Protein AF-A0A7D9DXP8-F1 (afdb_monomer)

Sequence (167 aa):
MARRDTTNIAEIVRRVVSSINSLDSSTTNAATLQNMETVSRNPSSRTPGQEVNDAFRLPRTSSTNESQETITPRSRNGRFTPYSGRKKEKKAKEKKVSSSQLDFTLKDVCLLPSPSWKDVPRRAKKQNLVRNNLFVDVWSLDKTWSEEQLRSEILMLFKDHIKTVNK

Structure (mmCIF, N/CA/C/O backbone):
data_AF-A0A7D9DXP8-F1
#
_entry.id   AF-A0A7D9DXP8-F1
#
loop_
_atom_site.group_PDB
_atom_site.id
_atom_site.type_symbol
_atom_site.label_atom_id
_atom_site.label_alt_id
_atom_site.label_comp_id
_atom_site.label_asym_id
_atom_site.label_entity_id
_atom_site.label_seq_id
_atom_site.pdbx_PDB_ins_code
_atom_site.Cartn_x
_atom_site.Cartn_y
_atom_site.Cartn_z
_atom_site.occupancy
_atom_site.B_iso_or_equiv
_atom_site.auth_seq_id
_atom_site.auth_comp_id
_atom_site.auth_asym_id
_atom_site.auth_atom_id
_atom_site.pdbx_PDB_model_num
ATOM 1 N N . MET A 1 1 ? -16.517 -10.688 -43.126 1.00 36.78 1 MET A N 1
ATOM 2 C CA . MET A 1 1 ? -17.323 -9.954 -42.125 1.00 36.78 1 MET A CA 1
ATOM 3 C C . MET A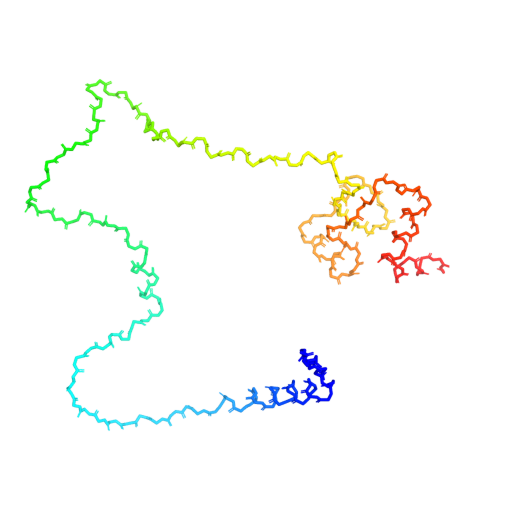 1 1 ? -17.450 -10.824 -40.881 1.00 36.78 1 MET A C 1
ATOM 5 O O . MET A 1 1 ? -18.135 -11.834 -40.939 1.00 36.78 1 MET A O 1
ATOM 9 N N . ALA A 1 2 ? -16.731 -10.504 -39.803 1.00 42.19 2 ALA A N 1
ATOM 10 C CA . ALA A 1 2 ? -16.785 -11.262 -38.551 1.00 42.19 2 ALA A CA 1
ATOM 11 C C . ALA A 1 2 ? -17.937 -10.736 -37.680 1.00 42.19 2 ALA A C 1
ATOM 13 O O . ALA A 1 2 ? -17.980 -9.545 -37.368 1.00 42.19 2 ALA A O 1
ATOM 14 N N . ARG A 1 3 ? -18.887 -11.613 -37.338 1.00 47.69 3 ARG A N 1
ATOM 15 C CA . ARG A 1 3 ? -19.989 -11.316 -36.416 1.00 47.69 3 ARG A CA 1
ATOM 16 C C . ARG A 1 3 ? -19.400 -11.164 -35.013 1.00 47.69 3 ARG A C 1
ATOM 18 O O . ARG A 1 3 ? -18.698 -12.051 -34.544 1.00 47.69 3 ARG A O 1
ATOM 25 N N . ARG A 1 4 ? -19.621 -10.011 -34.379 1.00 56.81 4 ARG A N 1
ATOM 26 C CA . ARG A 1 4 ? -19.311 -9.814 -32.960 1.00 56.81 4 ARG A CA 1
ATOM 27 C C . ARG A 1 4 ? -20.527 -10.291 -32.182 1.00 56.81 4 ARG A C 1
ATOM 29 O O . ARG A 1 4 ? -21.549 -9.611 -32.187 1.00 56.81 4 ARG A O 1
ATOM 36 N N . ASP A 1 5 ? -20.415 -11.456 -31.564 1.00 58.88 5 ASP A N 1
ATOM 37 C CA . ASP A 1 5 ? -21.442 -11.985 -30.677 1.00 58.88 5 ASP A CA 1
ATOM 38 C C . ASP A 1 5 ? -21.461 -11.138 -29.400 1.00 58.88 5 ASP A C 1
ATOM 40 O O . ASP A 1 5 ? -20.645 -11.303 -28.495 1.00 58.88 5 ASP A O 1
ATOM 44 N N . THR A 1 6 ? -22.365 -10.163 -29.339 1.00 62.25 6 THR A N 1
ATOM 45 C CA . THR A 1 6 ? -22.658 -9.447 -28.098 1.00 62.25 6 THR A CA 1
ATOM 46 C C . THR A 1 6 ? -23.454 -10.393 -27.209 1.00 62.25 6 THR A C 1
ATOM 48 O O . THR A 1 6 ? -24.679 -10.466 -27.323 1.00 62.25 6 THR A O 1
ATOM 51 N N . THR A 1 7 ? -22.770 -11.156 -26.355 1.00 67.31 7 THR A N 1
ATOM 52 C CA . THR A 1 7 ? -23.415 -11.988 -25.332 1.00 67.31 7 THR A CA 1
ATOM 53 C C . THR A 1 7 ? -24.339 -11.107 -24.499 1.00 67.31 7 THR A C 1
ATOM 55 O O . THR A 1 7 ? -23.884 -10.229 -23.763 1.00 67.31 7 THR A O 1
ATOM 58 N N . ASN A 1 8 ? -25.645 -11.300 -24.678 1.00 81.75 8 ASN A N 1
ATOM 59 C CA . ASN A 1 8 ? -26.677 -10.509 -24.029 1.00 81.75 8 ASN A CA 1
ATOM 60 C C . ASN A 1 8 ? -26.603 -10.758 -22.517 1.00 81.75 8 ASN A C 1
ATOM 62 O O . ASN A 1 8 ? -26.556 -11.908 -22.079 1.00 81.75 8 ASN A O 1
ATOM 66 N N . ILE A 1 9 ? -26.603 -9.693 -21.713 1.00 81.00 9 ILE A N 1
ATOM 67 C CA . ILE A 1 9 ? -26.544 -9.776 -20.243 1.00 81.00 9 ILE A CA 1
ATOM 68 C C . ILE A 1 9 ? -27.611 -10.741 -19.694 1.00 81.00 9 ILE A C 1
ATOM 70 O O . ILE A 1 9 ? -27.347 -11.470 -18.739 1.00 81.00 9 ILE A O 1
ATOM 74 N N . ALA A 1 10 ? -28.778 -10.834 -20.340 1.00 79.00 10 ALA A N 1
ATOM 75 C CA . ALA A 1 10 ? -29.827 -11.773 -19.959 1.00 79.00 10 ALA A CA 1
ATOM 76 C C . ALA A 1 10 ? -29.408 -13.250 -20.093 1.00 79.00 10 ALA A C 1
ATOM 78 O O . ALA A 1 10 ? -29.824 -14.070 -19.278 1.00 79.00 10 ALA A O 1
ATOM 79 N N . GLU A 1 11 ? -28.581 -13.612 -21.078 1.00 83.50 11 GLU A N 1
ATOM 80 C CA . GLU A 1 11 ? -28.069 -14.983 -21.210 1.00 83.50 11 GLU A CA 1
ATOM 81 C C . GLU A 1 11 ? -27.050 -15.323 -20.126 1.0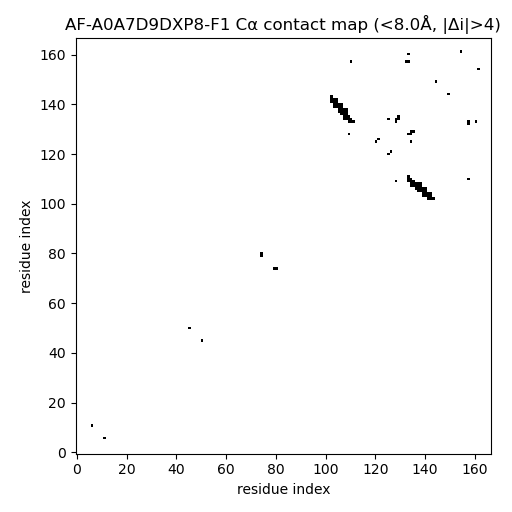0 83.50 11 GLU A C 1
ATOM 83 O O . GLU A 1 11 ? -27.057 -16.438 -19.602 1.00 83.50 11 GLU A O 1
ATOM 88 N N . ILE A 1 12 ? -26.210 -14.354 -19.751 1.00 84.25 12 ILE A N 1
ATOM 89 C CA . ILE A 1 12 ? -25.235 -14.520 -18.668 1.00 84.25 12 ILE A CA 1
ATOM 90 C C . ILE A 1 12 ? -25.976 -14.782 -17.354 1.00 84.25 12 ILE A C 1
ATOM 92 O O . ILE A 1 12 ? -25.686 -15.761 -16.668 1.00 84.25 12 ILE A O 1
ATOM 96 N N . VAL A 1 13 ? -26.987 -13.964 -17.044 1.00 88.81 13 VAL A N 1
ATOM 97 C CA . VAL A 1 13 ? -27.806 -14.124 -15.834 1.00 88.81 13 VAL A CA 1
ATOM 98 C C . VAL A 1 13 ? -28.531 -15.473 -15.831 1.00 88.81 13 VAL A C 1
ATOM 100 O O . VAL A 1 13 ? -28.469 -16.187 -14.832 1.00 88.81 13 VAL A O 1
ATOM 103 N N . ARG A 1 14 ? -29.147 -15.886 -16.950 1.00 87.44 14 ARG A N 1
ATOM 104 C CA . ARG A 1 14 ? -29.806 -17.205 -17.049 1.00 87.44 14 ARG A CA 1
ATOM 105 C C . ARG A 1 14 ? -28.838 -18.359 -16.804 1.00 87.44 14 ARG A C 1
ATOM 107 O O . ARG A 1 14 ? -29.190 -19.297 -16.094 1.00 87.44 14 ARG A O 1
ATOM 114 N N . ARG A 1 15 ? -27.624 -18.294 -17.361 1.00 84.06 15 ARG A N 1
ATOM 115 C CA . ARG A 1 15 ? -26.616 -19.348 -17.190 1.00 84.06 15 ARG A CA 1
ATOM 116 C C . ARG A 1 15 ? -26.160 -19.454 -15.734 1.00 84.06 15 ARG A C 1
ATOM 118 O O . ARG A 1 15 ? -26.067 -20.561 -15.220 1.00 84.06 15 ARG A O 1
ATOM 125 N N . VAL A 1 16 ? -25.939 -18.326 -15.057 1.00 89.88 16 VAL A N 1
ATOM 126 C CA . VAL A 1 16 ? -25.550 -18.308 -13.635 1.00 89.88 16 VAL A CA 1
ATOM 127 C C . VAL A 1 16 ? -26.654 -18.887 -12.749 1.00 89.88 16 VAL A C 1
ATOM 129 O O . VAL A 1 16 ? -26.378 -19.764 -11.934 1.00 89.88 16 VAL A O 1
ATOM 132 N N . VAL A 1 17 ? -27.907 -18.464 -12.946 1.00 89.38 17 VAL A N 1
ATOM 133 C CA . VAL A 1 17 ? -29.050 -18.966 -12.163 1.00 89.38 17 VAL A CA 1
ATOM 134 C C . VAL A 1 17 ? -29.264 -20.467 -12.387 1.00 89.38 17 VAL A C 1
ATOM 136 O O . VAL A 1 17 ? -29.476 -21.209 -11.430 1.00 89.38 17 VAL A O 1
ATOM 139 N N . SER A 1 18 ? -29.141 -20.941 -13.631 1.00 84.00 18 SER A N 1
ATOM 140 C CA . SER A 1 18 ? -29.253 -22.371 -13.945 1.00 84.00 18 SER A CA 1
ATOM 141 C C . SER A 1 18 ? -28.160 -23.206 -13.274 1.00 84.00 18 SER A C 1
ATOM 143 O O . SER A 1 18 ? -28.442 -24.308 -12.808 1.00 84.00 18 SER A O 1
ATOM 145 N N . SER A 1 19 ? -26.926 -22.701 -13.212 1.00 81.62 19 SER A N 1
ATOM 146 C CA . SER A 1 19 ? -25.820 -23.402 -12.554 1.00 81.62 19 SER A CA 1
ATOM 147 C C . SER A 1 19 ? -26.019 -23.509 -11.041 1.00 81.62 19 SER A C 1
ATOM 149 O O . SER A 1 19 ? -25.702 -24.548 -10.471 1.00 81.62 19 SER A O 1
ATOM 151 N N . ILE A 1 20 ? -26.573 -22.474 -10.398 1.00 83.94 20 ILE A N 1
ATOM 152 C CA . ILE A 1 20 ? -26.872 -22.486 -8.956 1.00 83.94 20 ILE A CA 1
ATOM 153 C C . ILE A 1 20 ? -27.951 -23.528 -8.644 1.00 83.94 20 ILE A C 1
ATOM 155 O O . ILE A 1 20 ? -27.747 -24.375 -7.782 1.00 83.94 20 ILE A O 1
ATOM 159 N N . ASN A 1 21 ? -29.046 -23.550 -9.409 1.00 78.25 21 ASN A N 1
ATOM 160 C CA . ASN A 1 21 ? -30.121 -24.525 -9.193 1.00 78.25 21 ASN A CA 1
ATOM 161 C C . ASN A 1 21 ? -29.683 -25.976 -9.470 1.00 78.25 21 ASN A C 1
ATOM 163 O O . ASN A 1 21 ? -30.222 -26.911 -8.883 1.00 78.25 21 ASN A O 1
ATOM 167 N N . SER A 1 22 ? -28.695 -26.183 -10.348 1.00 71.56 22 SER A N 1
ATOM 168 C CA . SER A 1 22 ? -28.144 -27.516 -10.620 1.00 71.56 22 SER A CA 1
ATOM 169 C C . SER A 1 22 ? -27.256 -28.051 -9.490 1.00 71.56 22 SER A C 1
ATOM 171 O O . SER A 1 22 ? -27.060 -29.264 -9.422 1.00 71.56 22 SER A O 1
ATOM 173 N N . LEU A 1 23 ? -26.705 -27.188 -8.630 1.00 68.31 23 LEU A N 1
ATOM 174 C CA . LEU A 1 23 ? -25.818 -27.597 -7.534 1.00 68.31 23 LEU A CA 1
ATOM 175 C C . LEU A 1 23 ? -26.587 -28.217 -6.357 1.00 68.31 23 LEU A C 1
ATOM 177 O O . LEU A 1 23 ? -26.058 -29.101 -5.688 1.00 68.31 23 LEU A O 1
ATOM 181 N N . ASP A 1 24 ? -27.852 -27.841 -6.155 1.00 57.28 24 ASP A N 1
ATOM 182 C CA . ASP A 1 24 ? -28.675 -28.379 -5.061 1.00 57.28 24 ASP A CA 1
ATOM 183 C C . ASP A 1 24 ? -29.190 -29.808 -5.326 1.00 57.28 24 ASP A C 1
ATOM 185 O O . ASP A 1 24 ? -29.628 -30.499 -4.406 1.00 57.28 24 ASP A O 1
ATOM 189 N N . SER A 1 25 ? -29.094 -30.304 -6.566 1.00 55.91 25 SER A N 1
ATOM 190 C CA . SER A 1 25 ? -29.676 -31.596 -6.968 1.00 55.91 25 SER A CA 1
ATOM 191 C C . SER A 1 25 ? -28.726 -32.803 -6.858 1.00 55.91 25 SER A C 1
ATOM 193 O O . SER A 1 25 ? -29.143 -33.919 -7.155 1.00 55.91 25 SER A O 1
ATOM 195 N N . SER A 1 26 ? -27.460 -32.638 -6.443 1.00 49.31 26 SER A N 1
ATOM 196 C CA . SER A 1 26 ? -26.466 -33.735 -6.451 1.00 49.31 26 SER A CA 1
ATOM 197 C C . SER A 1 26 ? -26.174 -34.392 -5.092 1.00 49.31 26 SER A C 1
ATOM 199 O O . SER A 1 26 ? -25.223 -35.165 -4.996 1.00 49.31 26 SER A O 1
ATOM 201 N N . THR A 1 27 ? -26.967 -34.135 -4.045 1.00 47.88 27 THR A N 1
ATOM 202 C CA . THR A 1 27 ? -26.708 -34.678 -2.685 1.00 47.88 27 THR A CA 1
ATOM 203 C C . THR A 1 27 ? -27.695 -35.768 -2.253 1.00 47.88 27 THR A C 1
ATOM 205 O O . THR A 1 27 ? -27.886 -36.029 -1.070 1.00 47.88 27 THR A O 1
ATOM 208 N N . THR A 1 28 ? -28.325 -36.464 -3.194 1.00 49.31 28 THR A N 1
ATOM 209 C CA . THR A 1 28 ? -29.117 -37.663 -2.888 1.00 49.31 28 THR A CA 1
ATOM 210 C C . THR A 1 28 ? -28.861 -38.711 -3.952 1.00 49.31 28 THR A C 1
ATOM 212 O O . THR A 1 28 ? -29.246 -38.523 -5.097 1.00 49.31 28 THR A O 1
ATOM 215 N N . ASN A 1 29 ? -28.128 -39.765 -3.579 1.00 39.84 29 ASN A N 1
ATOM 216 C CA . ASN A 1 29 ? -28.403 -41.173 -3.900 1.00 39.84 29 ASN A CA 1
ATOM 217 C C . ASN A 1 29 ? -27.236 -42.040 -3.400 1.00 39.84 29 ASN A C 1
ATOM 219 O O . ASN A 1 29 ? -26.302 -42.375 -4.126 1.00 39.84 29 ASN A O 1
ATOM 223 N N . ALA A 1 30 ? -27.307 -42.390 -2.115 1.00 40.81 30 ALA A N 1
ATOM 224 C CA . ALA A 1 30 ? -26.662 -43.577 -1.577 1.00 40.81 30 ALA A CA 1
ATOM 225 C C . ALA A 1 30 ? -27.612 -44.777 -1.748 1.00 40.81 30 ALA A C 1
ATOM 227 O O . ALA A 1 30 ? -28.823 -44.614 -1.633 1.00 40.81 30 ALA A O 1
ATOM 228 N N . ALA A 1 31 ? -27.021 -45.961 -1.932 1.00 43.41 31 ALA A N 1
ATOM 229 C CA . ALA A 1 31 ? -27.628 -47.297 -1.990 1.00 43.41 31 ALA A CA 1
ATOM 230 C C . ALA A 1 31 ? -28.225 -47.743 -3.342 1.00 43.41 31 ALA A C 1
ATOM 232 O O . ALA A 1 31 ? -29.339 -47.386 -3.703 1.00 43.41 31 ALA A O 1
ATOM 233 N N . THR A 1 32 ? -27.504 -48.631 -4.040 1.00 40.91 32 THR A N 1
ATOM 234 C CA . THR A 1 32 ? -27.974 -49.991 -4.389 1.00 40.91 32 THR A CA 1
ATOM 235 C C . THR A 1 32 ? -26.784 -50.811 -4.903 1.00 40.91 32 THR A C 1
ATOM 237 O O . THR A 1 32 ? -26.248 -50.567 -5.980 1.00 40.91 32 THR A O 1
ATOM 240 N N . LEU A 1 33 ? -26.359 -51.782 -4.094 1.00 45.53 33 LEU A N 1
ATOM 241 C CA . LEU A 1 33 ? -25.577 -52.945 -4.513 1.00 45.53 33 LEU A CA 1
ATOM 242 C C . LEU A 1 33 ? -26.560 -53.984 -5.065 1.00 45.53 33 LEU A C 1
ATOM 244 O O . LEU A 1 33 ? -27.522 -54.287 -4.364 1.00 45.53 33 LEU A O 1
ATOM 248 N N . GLN A 1 34 ? -26.286 -54.561 -6.241 1.00 39.78 34 GLN A N 1
ATOM 249 C CA . GLN A 1 34 ? -26.172 -56.018 -6.428 1.00 39.78 34 GLN A CA 1
ATOM 250 C C . GLN A 1 34 ? -25.853 -56.416 -7.885 1.00 39.78 34 GLN A C 1
ATOM 252 O O . GLN A 1 34 ? -26.575 -56.080 -8.814 1.00 39.78 34 GLN A O 1
ATOM 257 N N . ASN A 1 35 ? -24.776 -57.202 -7.999 1.00 36.59 35 ASN A N 1
ATOM 258 C CA . ASN A 1 35 ? -24.580 -58.388 -8.841 1.00 36.59 35 ASN A CA 1
ATOM 259 C C . ASN A 1 35 ? -24.683 -58.315 -10.378 1.00 36.59 35 ASN A C 1
ATOM 261 O O . ASN A 1 35 ? -25.772 -58.283 -10.936 1.00 36.59 35 ASN A O 1
ATOM 265 N N . MET A 1 36 ? -23.533 -58.510 -11.042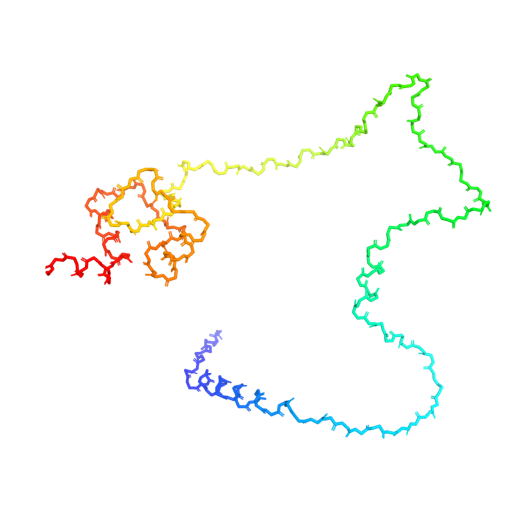 1.00 35.06 36 MET A N 1
ATOM 266 C CA . MET A 1 36 ? -23.354 -59.400 -12.205 1.00 35.06 36 MET A CA 1
ATOM 267 C C . MET A 1 36 ? -21.848 -59.685 -12.379 1.00 35.06 36 MET A C 1
ATOM 269 O O . MET A 1 36 ? -21.074 -58.820 -12.784 1.00 35.06 36 MET A O 1
ATOM 273 N N . GLU A 1 37 ? -21.429 -60.900 -12.021 1.00 37.22 37 GLU A N 1
ATOM 274 C CA . GLU A 1 37 ? -20.130 -61.483 -12.374 1.00 37.22 37 GLU A CA 1
ATOM 275 C C . GLU A 1 37 ? -20.145 -61.919 -13.844 1.00 37.22 37 GLU A C 1
ATOM 277 O O . GLU A 1 37 ? -21.044 -62.643 -14.255 1.00 37.22 37 GLU A O 1
ATOM 282 N N . THR A 1 38 ? -19.136 -61.526 -14.627 1.00 38.41 38 THR A N 1
ATOM 283 C CA . THR A 1 38 ? -18.408 -62.416 -15.557 1.00 38.41 38 THR A CA 1
ATOM 284 C C . THR A 1 38 ? -17.179 -61.698 -16.146 1.00 38.41 38 THR A C 1
ATOM 286 O O . THR A 1 38 ? -17.272 -60.803 -16.975 1.00 38.41 38 THR A O 1
ATOM 289 N N . VAL A 1 39 ? -16.003 -62.102 -15.655 1.00 45.97 39 VAL A N 1
ATOM 290 C CA . VAL A 1 39 ? -14.715 -62.281 -16.360 1.00 45.97 39 VAL A CA 1
ATOM 291 C C . VAL A 1 39 ? -14.413 -61.368 -17.570 1.00 45.97 39 VAL A C 1
ATOM 293 O O . VAL A 1 39 ? -14.758 -61.712 -18.694 1.00 45.97 39 VAL A O 1
ATOM 296 N N . SER A 1 40 ? -13.604 -60.310 -17.377 1.00 37.12 40 SER A N 1
ATOM 297 C CA . SER A 1 40 ? -12.524 -59.924 -18.317 1.00 37.12 40 SER A CA 1
ATOM 298 C C . SER A 1 40 ? -11.594 -58.834 -17.739 1.00 37.12 40 SER A C 1
ATOM 300 O O . SER A 1 40 ? -12.012 -57.709 -17.498 1.00 37.12 40 SER A O 1
ATOM 302 N N . ARG A 1 41 ? -10.326 -59.206 -17.506 1.00 41.41 41 ARG A N 1
ATOM 303 C CA . ARG A 1 41 ? -9.097 -58.389 -17.332 1.00 41.41 41 ARG A CA 1
ATOM 304 C C . ARG A 1 41 ? -9.211 -56.959 -16.746 1.00 41.41 41 ARG A C 1
ATOM 306 O O . ARG A 1 41 ? -9.416 -55.986 -17.459 1.00 41.41 41 ARG A O 1
ATOM 313 N N . ASN A 1 42 ? -8.885 -56.872 -15.452 1.00 46.28 42 ASN A N 1
ATOM 314 C CA . ASN A 1 42 ? -8.319 -55.757 -14.668 1.00 46.28 42 ASN A CA 1
ATOM 315 C C . ASN A 1 42 ? -8.266 -54.342 -15.294 1.00 46.28 42 ASN A C 1
ATOM 317 O O . ASN A 1 42 ? -7.327 -54.031 -16.029 1.00 46.28 42 ASN A O 1
ATOM 321 N N . PRO A 1 43 ? -9.057 -53.405 -14.749 1.00 45.62 43 PRO A N 1
ATOM 322 C CA . PRO A 1 43 ? -8.597 -52.066 -14.415 1.00 45.62 43 PRO A CA 1
ATOM 323 C C . PRO A 1 43 ? -8.490 -51.981 -12.887 1.00 45.62 43 PRO A C 1
ATOM 325 O O . PRO A 1 43 ? -9.497 -51.906 -12.187 1.00 45.62 43 PRO A O 1
ATOM 328 N N . SER A 1 44 ? -7.276 -52.056 -12.331 1.00 53.03 44 SER A N 1
ATOM 329 C CA . SER A 1 44 ? -7.094 -51.875 -10.886 1.00 53.03 44 SER A CA 1
ATOM 330 C C . SER A 1 44 ? -7.609 -50.495 -10.481 1.00 53.03 44 SER A C 1
ATOM 332 O O . SER A 1 44 ? -7.008 -49.484 -10.838 1.00 53.03 44 SER A O 1
ATOM 334 N N . SER A 1 45 ? -8.692 -50.464 -9.705 1.00 56.81 45 SER A N 1
ATOM 335 C CA . SER A 1 45 ? -9.125 -49.300 -8.940 1.00 56.81 45 SER A CA 1
ATOM 336 C C . SER A 1 45 ? -8.026 -48.952 -7.934 1.00 56.81 45 SER A C 1
ATOM 338 O O . SER A 1 45 ? -7.981 -49.481 -6.821 1.00 56.81 45 SER A O 1
ATOM 340 N N . ARG A 1 46 ? -7.073 -48.120 -8.354 1.00 63.72 46 ARG A N 1
ATOM 341 C CA . ARG A 1 46 ? -6.043 -47.572 -7.474 1.00 63.72 46 ARG A CA 1
ATOM 342 C C . ARG A 1 46 ? -6.696 -46.489 -6.630 1.00 63.72 46 ARG A C 1
ATOM 344 O O . ARG A 1 46 ? -7.374 -45.609 -7.151 1.00 63.72 46 ARG A O 1
ATOM 351 N N . THR A 1 47 ? -6.511 -46.557 -5.319 1.00 71.31 47 THR A N 1
ATOM 352 C CA . THR A 1 47 ? -6.901 -45.440 -4.453 1.00 71.31 47 THR A CA 1
ATOM 353 C C . THR A 1 47 ? -5.974 -44.249 -4.737 1.00 71.31 47 THR A C 1
ATOM 355 O O . THR A 1 47 ? -4.797 -44.477 -5.034 1.00 71.31 47 THR A O 1
ATOM 358 N N . PRO A 1 48 ? -6.432 -42.987 -4.615 1.00 65.44 48 PRO A N 1
ATOM 359 C CA . PRO A 1 48 ? -5.581 -41.820 -4.863 1.00 65.44 48 PRO A CA 1
ATOM 360 C C . PRO A 1 48 ? -4.264 -41.872 -4.078 1.00 65.44 48 PRO A C 1
ATOM 362 O O . PRO A 1 48 ? -3.216 -41.519 -4.602 1.00 65.44 48 PRO A O 1
ATOM 365 N N . GLY A 1 49 ? -4.289 -42.412 -2.852 1.00 69.19 49 GLY A N 1
ATOM 366 C CA . GLY A 1 49 ? -3.098 -42.590 -2.017 1.00 69.19 49 GLY A CA 1
ATOM 367 C C . GLY A 1 49 ? -2.048 -43.556 -2.584 1.00 69.19 49 GLY A C 1
ATOM 368 O O . GLY A 1 49 ? -0.855 -43.355 -2.356 1.00 69.19 49 GLY A O 1
ATOM 369 N N . GLN A 1 50 ? -2.451 -44.579 -3.343 1.00 69.75 50 GLN A N 1
ATOM 370 C CA . GLN A 1 50 ? -1.517 -45.519 -3.974 1.00 69.75 50 GLN A CA 1
ATOM 371 C C . GLN A 1 50 ? -0.823 -44.920 -5.202 1.00 69.75 50 GLN A C 1
ATOM 373 O O . GLN A 1 50 ? 0.358 -45.193 -5.403 1.00 69.75 50 GLN A O 1
ATOM 378 N N . GLU A 1 51 ? -1.501 -44.068 -5.980 1.00 73.25 51 GLU A N 1
ATOM 379 C CA . GLU A 1 51 ? -0.872 -43.367 -7.110 1.00 73.25 51 GLU A CA 1
ATOM 380 C C . GLU A 1 51 ? 0.233 -42.417 -6.655 1.00 73.25 51 GLU A C 1
ATOM 382 O O . GLU A 1 51 ? 1.321 -42.423 -7.233 1.00 73.25 51 GLU A O 1
ATOM 387 N N . VAL A 1 52 ? -0.003 -41.647 -5.586 1.00 76.81 52 VAL A N 1
ATOM 388 C CA . VAL A 1 52 ? 1.023 -40.724 -5.080 1.00 76.81 52 VAL A CA 1
ATOM 389 C C . VAL A 1 52 ? 2.235 -41.501 -4.570 1.00 76.81 52 VAL A C 1
ATOM 391 O O . VAL A 1 52 ? 3.372 -41.142 -4.854 1.00 76.81 52 VAL A O 1
ATOM 394 N N . ASN A 1 53 ? 2.014 -42.601 -3.849 1.00 75.88 53 AS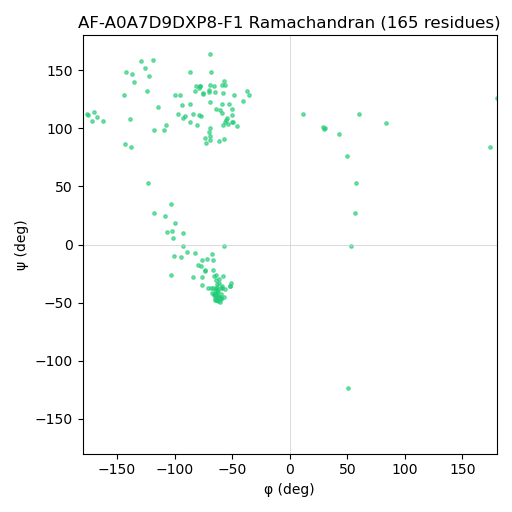N A N 1
ATOM 395 C CA . ASN A 1 53 ? 3.105 -43.399 -3.297 1.00 75.88 53 ASN A CA 1
ATOM 396 C C . ASN A 1 53 ? 3.962 -44.048 -4.402 1.00 75.88 53 ASN A C 1
ATOM 398 O O . ASN A 1 53 ? 5.188 -44.036 -4.312 1.00 75.88 53 ASN A O 1
ATOM 402 N N . ASP A 1 54 ? 3.342 -44.534 -5.482 1.00 71.75 54 ASP A N 1
ATOM 403 C CA . ASP A 1 54 ? 4.073 -45.069 -6.637 1.00 71.75 54 ASP A CA 1
ATOM 404 C C . ASP A 1 54 ? 4.832 -43.981 -7.415 1.00 71.75 54 ASP A C 1
ATOM 406 O O . ASP A 1 54 ? 5.967 -44.215 -7.828 1.00 71.75 54 ASP A O 1
ATOM 410 N N . ALA A 1 55 ? 4.274 -42.774 -7.562 1.00 72.06 55 ALA A N 1
ATOM 411 C CA . ALA A 1 55 ? 4.941 -41.667 -8.256 1.00 72.06 55 ALA A CA 1
ATOM 412 C C . ALA A 1 55 ? 6.234 -41.196 -7.558 1.00 72.06 55 ALA A C 1
ATOM 414 O O . ALA A 1 55 ? 7.141 -40.682 -8.214 1.00 72.06 55 ALA A O 1
ATOM 415 N N . PHE A 1 56 ? 6.339 -41.392 -6.239 1.00 70.75 56 PHE A N 1
ATOM 416 C CA . PHE A 1 56 ? 7.511 -41.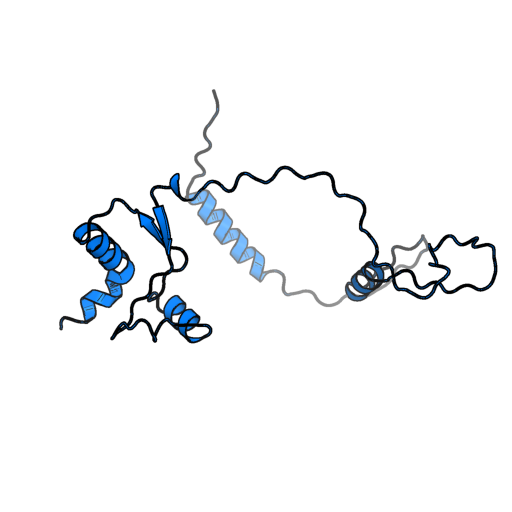018 -5.437 1.00 70.75 56 PHE A CA 1
ATOM 417 C C . PHE A 1 56 ? 8.361 -42.214 -4.991 1.00 70.75 56 PHE A C 1
ATOM 419 O O . PHE A 1 56 ? 9.288 -42.057 -4.187 1.00 70.75 56 PHE A O 1
ATOM 426 N N . ARG A 1 57 ? 8.107 -43.413 -5.530 1.00 70.25 57 ARG A N 1
ATOM 427 C CA . ARG A 1 57 ? 8.981 -44.566 -5.309 1.00 70.25 57 ARG A CA 1
ATOM 428 C C . ARG A 1 57 ? 10.310 -44.358 -6.027 1.00 70.25 57 ARG A C 1
ATOM 430 O O . ARG A 1 57 ? 10.453 -44.590 -7.223 1.00 70.25 57 ARG A O 1
ATOM 437 N N . LEU A 1 58 ? 11.314 -43.951 -5.255 1.00 65.88 58 LEU A N 1
ATOM 438 C CA . LEU A 1 58 ? 12.710 -44.006 -5.675 1.00 65.88 58 LEU A CA 1
ATOM 439 C C . LEU A 1 58 ? 13.077 -45.464 -6.005 1.00 65.88 58 LEU A C 1
ATOM 441 O O . LEU A 1 58 ? 12.714 -46.350 -5.222 1.00 65.88 58 LEU A O 1
ATOM 445 N N . PRO A 1 59 ? 13.813 -45.734 -7.101 1.00 60.16 59 PRO A N 1
ATOM 446 C CA . PRO A 1 59 ? 14.331 -47.065 -7.386 1.00 60.16 59 PRO A CA 1
ATOM 447 C C . PRO A 1 59 ? 15.177 -47.545 -6.204 1.00 60.16 59 PRO A C 1
ATOM 449 O O . PRO A 1 59 ? 16.289 -47.071 -5.974 1.00 60.16 59 PRO A O 1
ATOM 452 N N . ARG A 1 60 ? 14.627 -48.466 -5.412 1.00 53.41 60 ARG A N 1
ATOM 453 C CA . ARG A 1 60 ? 15.376 -49.180 -4.383 1.00 53.41 60 ARG A CA 1
ATOM 454 C C . ARG A 1 60 ? 16.063 -50.336 -5.090 1.00 53.41 60 ARG A C 1
ATOM 456 O O . ARG A 1 60 ? 15.394 -51.233 -5.590 1.00 53.41 60 ARG A O 1
ATOM 463 N N . THR A 1 61 ? 17.388 -50.296 -5.177 1.00 50.72 61 THR A N 1
ATOM 464 C CA . THR A 1 61 ? 18.185 -51.407 -5.703 1.00 50.72 61 THR A CA 1
ATOM 465 C C . THR A 1 61 ? 18.108 -52.567 -4.713 1.00 50.72 61 THR A C 1
ATOM 467 O O . THR A 1 61 ? 18.896 -52.652 -3.774 1.00 50.72 61 THR A O 1
ATOM 470 N N . SER A 1 62 ? 17.118 -53.434 -4.885 1.00 51.72 62 SER A N 1
ATOM 471 C CA . SER A 1 62 ? 17.060 -54.740 -4.239 1.00 51.72 62 SER A CA 1
ATOM 472 C C . SER A 1 62 ? 17.064 -55.819 -5.316 1.00 51.72 62 SER A C 1
ATOM 474 O O . SER A 1 62 ? 16.038 -56.089 -5.936 1.00 51.72 62 SER A O 1
ATOM 476 N N . SER A 1 63 ? 18.237 -56.383 -5.565 1.00 41.28 63 SER A N 1
ATOM 477 C CA . SER A 1 63 ? 18.476 -57.741 -6.081 1.00 41.28 63 SER A CA 1
ATOM 478 C C . SER A 1 63 ? 19.999 -57.908 -6.087 1.00 41.28 63 SER A C 1
ATOM 480 O O . SER A 1 63 ? 20.714 -57.067 -6.619 1.00 41.28 63 SER A O 1
ATOM 482 N N . THR A 1 64 ? 20.586 -58.773 -5.262 1.00 46.91 64 THR A N 1
ATOM 483 C CA . THR A 1 64 ? 20.725 -60.213 -5.527 1.00 46.91 64 THR A CA 1
ATOM 484 C C . THR A 1 64 ? 21.129 -60.463 -6.980 1.00 46.91 64 THR A C 1
ATOM 486 O O . THR A 1 64 ? 20.278 -60.470 -7.856 1.00 46.91 64 THR A O 1
ATOM 489 N N . ASN A 1 65 ? 22.445 -60.603 -7.177 1.00 49.91 65 ASN A N 1
ATOM 490 C CA . ASN A 1 65 ? 23.159 -61.222 -8.296 1.00 49.91 65 ASN A CA 1
ATOM 491 C C . ASN A 1 65 ? 22.481 -61.180 -9.673 1.00 49.91 65 ASN A C 1
ATOM 493 O O . ASN A 1 65 ? 21.690 -62.059 -9.978 1.00 49.91 65 ASN A O 1
ATOM 497 N N . GLU A 1 66 ? 22.904 -60.235 -10.516 1.00 43.62 66 GLU A N 1
ATOM 498 C CA . GLU A 1 66 ? 23.411 -60.504 -11.872 1.00 43.62 66 GLU A CA 1
ATOM 499 C C . GLU A 1 66 ? 23.917 -59.188 -12.505 1.00 43.62 66 GLU A C 1
ATOM 501 O O . GLU A 1 66 ? 23.168 -58.250 -12.759 1.00 43.62 66 GLU A O 1
ATOM 506 N N . SER A 1 67 ? 25.240 -59.122 -12.688 1.00 47.81 67 SER A N 1
ATOM 507 C CA . SER A 1 67 ? 25.985 -58.262 -13.622 1.00 47.81 67 SER A CA 1
ATOM 508 C C . SER A 1 67 ? 25.680 -56.752 -13.644 1.00 47.81 67 SER A C 1
ATOM 510 O O . SER A 1 67 ? 25.132 -56.221 -14.607 1.00 47.81 67 SER A O 1
ATOM 512 N N . GLN A 1 68 ? 26.173 -56.023 -12.635 1.00 43.62 68 GLN A N 1
ATOM 513 C CA . GLN A 1 68 ? 26.451 -54.585 -12.744 1.00 43.62 68 GLN A CA 1
ATOM 514 C C . GLN A 1 68 ? 27.963 -54.345 -12.741 1.00 43.62 68 GLN A C 1
ATOM 516 O O . GLN A 1 68 ? 28.584 -54.277 -11.681 1.00 43.62 68 GLN A O 1
ATOM 521 N N . GLU A 1 69 ? 28.562 -54.168 -13.921 1.00 45.56 69 GLU A N 1
ATOM 522 C CA . GLU A 1 69 ? 29.874 -53.529 -14.000 1.00 45.56 69 GLU A CA 1
ATOM 523 C C . GLU A 1 69 ? 29.734 -52.008 -13.838 1.00 45.56 69 GLU A C 1
ATOM 525 O O . GLU A 1 69 ? 29.168 -51.273 -14.645 1.00 45.56 69 GLU A O 1
ATOM 530 N N . THR A 1 70 ? 30.241 -51.587 -12.687 1.00 49.59 70 THR A N 1
ATOM 531 C CA . THR A 1 70 ? 30.441 -50.256 -12.119 1.00 49.59 70 THR A CA 1
ATOM 532 C C . THR A 1 70 ? 31.278 -49.318 -12.983 1.00 49.59 70 THR A C 1
ATOM 534 O O . THR A 1 70 ? 32.399 -49.673 -13.326 1.00 49.59 70 THR A O 1
ATOM 537 N N . ILE A 1 71 ? 30.878 -48.044 -13.111 1.00 51.06 71 ILE A N 1
ATOM 538 C CA . ILE A 1 71 ? 31.858 -46.939 -13.133 1.00 51.06 71 ILE A CA 1
ATOM 539 C C . ILE A 1 71 ? 31.345 -45.758 -12.295 1.00 51.06 71 ILE A C 1
ATOM 541 O O . ILE A 1 71 ? 30.784 -44.783 -12.788 1.00 51.06 71 ILE A O 1
ATOM 545 N N . THR A 1 72 ? 31.576 -45.831 -10.985 1.00 58.75 72 THR A N 1
ATOM 546 C CA . THR A 1 72 ? 31.707 -44.633 -10.143 1.00 58.75 72 THR A CA 1
ATOM 547 C C . THR A 1 72 ? 33.103 -44.037 -10.349 1.00 58.75 72 THR A C 1
ATOM 549 O O . THR A 1 72 ? 34.068 -44.804 -10.280 1.00 58.75 72 THR A O 1
ATOM 552 N N . PRO A 1 73 ? 33.288 -42.711 -10.487 1.00 45.56 73 PRO A N 1
ATOM 553 C CA . PRO A 1 73 ? 34.612 -42.117 -10.351 1.00 45.56 73 PRO A CA 1
ATOM 554 C C . PRO A 1 73 ? 35.013 -42.142 -8.868 1.00 45.56 73 PRO A C 1
ATOM 556 O O . PRO A 1 73 ? 34.763 -41.207 -8.110 1.00 45.56 73 PRO A O 1
ATOM 559 N N . ARG A 1 74 ? 35.614 -43.249 -8.426 1.00 53.41 74 ARG A N 1
ATOM 560 C CA . ARG A 1 74 ? 36.306 -43.319 -7.137 1.00 53.41 74 ARG A CA 1
ATOM 561 C C . ARG A 1 74 ? 37.680 -42.670 -7.307 1.00 53.41 74 ARG A C 1
ATOM 563 O O . ARG A 1 74 ? 38.548 -43.207 -7.984 1.00 53.41 74 ARG A O 1
ATOM 570 N N . SER A 1 75 ? 37.881 -41.514 -6.677 1.00 51.03 75 SER A N 1
ATOM 571 C CA . SER A 1 75 ? 39.222 -40.978 -6.425 1.00 51.03 75 SER A CA 1
ATOM 572 C C . SER A 1 75 ? 39.998 -41.998 -5.588 1.00 51.03 75 SER A C 1
ATOM 574 O O . SER A 1 75 ? 39.571 -42.360 -4.491 1.00 51.03 75 SER A O 1
ATOM 576 N N . ARG A 1 76 ? 41.133 -42.477 -6.105 1.00 59.78 76 ARG A N 1
ATOM 577 C CA . ARG A 1 76 ? 41.992 -43.482 -5.455 1.00 59.78 76 ARG A CA 1
ATOM 578 C C . ARG A 1 76 ? 42.672 -42.960 -4.173 1.00 59.78 76 ARG A C 1
ATOM 580 O O . ARG A 1 76 ? 43.206 -43.754 -3.411 1.00 59.78 76 ARG A O 1
ATOM 587 N N . ASN A 1 77 ? 42.565 -41.657 -3.885 1.00 61.12 77 ASN A N 1
ATOM 588 C CA . ASN A 1 77 ? 43.179 -41.002 -2.728 1.00 61.12 77 ASN A CA 1
ATOM 589 C C . ASN A 1 77 ? 42.139 -40.278 -1.858 1.00 61.12 77 ASN A C 1
ATOM 591 O O . ASN A 1 77 ? 42.295 -39.084 -1.639 1.00 61.12 77 ASN A O 1
ATOM 595 N N . GLY A 1 78 ? 41.063 -40.949 -1.418 1.00 60.16 78 GLY A N 1
ATOM 596 C CA . GLY A 1 78 ? 40.220 -40.582 -0.254 1.00 60.16 78 GLY A CA 1
ATOM 597 C C . GLY A 1 78 ? 39.615 -39.167 -0.164 1.00 60.16 78 GLY A C 1
ATOM 598 O O . GLY A 1 78 ? 38.894 -38.866 0.782 1.00 60.16 78 GLY A O 1
ATOM 599 N N . ARG A 1 79 ? 39.876 -38.280 -1.122 1.00 60.69 79 ARG A N 1
ATOM 600 C CA . ARG A 1 79 ? 39.466 -36.884 -1.098 1.00 60.69 79 ARG A CA 1
ATOM 601 C C . ARG A 1 79 ? 38.192 -36.779 -1.909 1.00 60.69 79 ARG A C 1
ATOM 603 O O . ARG A 1 79 ? 38.193 -37.002 -3.123 1.00 60.69 79 ARG A O 1
ATOM 610 N N . PHE A 1 80 ? 37.107 -36.476 -1.204 1.00 63.97 80 PHE A N 1
ATOM 611 C CA . PHE A 1 80 ? 35.803 -36.201 -1.786 1.00 63.97 80 PHE A CA 1
ATOM 612 C C . PHE A 1 80 ? 35.962 -35.160 -2.895 1.00 63.97 80 PHE A C 1
ATOM 614 O O . PHE A 1 80 ? 36.317 -34.009 -2.643 1.00 63.97 80 PHE A O 1
ATOM 621 N N . THR A 1 81 ? 35.753 -35.591 -4.135 1.00 64.12 81 THR A N 1
ATOM 622 C CA . THR A 1 81 ? 35.645 -34.681 -5.270 1.00 64.12 81 THR A CA 1
ATOM 623 C C . THR A 1 81 ? 34.155 -34.397 -5.401 1.00 64.12 81 THR A C 1
ATOM 625 O O . THR A 1 81 ? 33.413 -35.326 -5.728 1.00 64.12 81 THR A O 1
ATOM 628 N N . PRO A 1 82 ? 33.666 -33.187 -5.076 1.00 64.31 82 PRO A N 1
ATOM 629 C CA . PRO A 1 82 ? 32.262 -32.879 -5.293 1.00 64.31 82 PRO A CA 1
ATOM 630 C C . PRO A 1 82 ? 31.952 -33.092 -6.774 1.00 64.31 82 PRO A C 1
ATOM 632 O O . PRO A 1 82 ? 32.779 -32.767 -7.629 1.00 64.31 82 PRO A O 1
ATOM 635 N N . TYR A 1 83 ? 30.776 -33.652 -7.068 1.00 61.72 83 TYR A N 1
ATOM 636 C CA . TYR A 1 83 ? 30.277 -33.794 -8.431 1.00 61.72 83 TYR A CA 1
ATOM 637 C C . TYR A 1 83 ? 30.402 -32.443 -9.138 1.00 61.72 83 TYR A C 1
ATOM 639 O O . TYR A 1 83 ? 29.627 -31.521 -8.872 1.00 61.72 83 TYR A O 1
ATOM 647 N N . SER A 1 84 ? 31.378 -32.308 -10.037 1.00 59.34 84 SER A N 1
ATOM 648 C CA . SER A 1 84 ? 31.394 -31.201 -10.978 1.00 59.34 84 SER A CA 1
ATOM 649 C C . SER A 1 84 ? 30.233 -31.462 -11.926 1.00 59.34 84 SER A C 1
ATOM 651 O O . SER A 1 84 ? 30.307 -32.239 -12.878 1.00 59.34 84 SER A O 1
ATOM 653 N N . GLY A 1 85 ? 29.084 -30.878 -11.583 1.00 52.34 85 GLY A N 1
ATOM 654 C CA . GLY A 1 85 ? 27.921 -30.872 -12.446 1.00 52.34 85 GLY A CA 1
ATOM 655 C C . GLY A 1 85 ? 28.372 -30.432 -13.832 1.00 52.34 85 GLY A C 1
ATOM 656 O O . GLY A 1 85 ? 29.081 -29.431 -13.968 1.00 52.34 85 GLY A O 1
ATOM 657 N N . ARG A 1 86 ? 28.006 -31.229 -14.841 1.00 55.69 86 ARG A N 1
ATOM 658 C CA . ARG A 1 86 ? 28.205 -30.929 -16.261 1.00 55.69 86 ARG A CA 1
ATOM 659 C C . ARG A 1 86 ? 28.019 -29.430 -16.476 1.00 55.69 86 ARG A C 1
ATOM 661 O O . ARG A 1 86 ? 27.009 -28.885 -16.026 1.00 55.69 86 ARG A O 1
ATOM 668 N N . LYS A 1 87 ? 28.990 -28.782 -17.133 1.00 51.72 87 LYS A N 1
ATOM 669 C CA . LYS A 1 87 ? 28.884 -27.389 -17.581 1.00 51.72 87 LYS A CA 1
ATOM 670 C C . LYS A 1 87 ? 27.517 -27.222 -18.244 1.00 51.72 87 LYS A C 1
ATOM 672 O O . LYS A 1 87 ? 27.326 -27.662 -19.373 1.00 51.72 87 LYS A O 1
ATOM 677 N N . LYS A 1 88 ? 26.558 -26.630 -17.528 1.00 53.84 88 LYS A N 1
ATOM 678 C CA . LYS A 1 88 ? 25.336 -26.138 -18.145 1.00 53.84 88 LYS A CA 1
ATOM 679 C C . LYS A 1 88 ? 25.806 -25.042 -19.080 1.00 53.84 88 LYS A C 1
ATOM 681 O O . LYS A 1 88 ? 26.416 -24.067 -18.637 1.00 53.84 88 LYS A O 1
ATOM 686 N N . GLU A 1 89 ? 25.579 -25.258 -20.367 1.00 55.34 89 GLU A N 1
ATOM 687 C CA . GLU A 1 89 ? 25.574 -24.208 -21.369 1.00 55.34 89 GLU A CA 1
ATOM 688 C C . GLU A 1 89 ? 24.946 -22.966 -20.748 1.00 55.34 89 GLU A C 1
ATOM 690 O O . GLU A 1 89 ? 23.934 -23.049 -20.042 1.00 55.34 89 GLU A O 1
ATOM 695 N N . LYS A 1 90 ? 25.619 -21.831 -20.931 1.00 52.69 90 LYS A N 1
ATOM 696 C CA . LYS A 1 90 ? 25.165 -20.533 -20.455 1.00 52.69 90 LYS A CA 1
ATOM 697 C C . LYS A 1 90 ? 23.787 -20.287 -21.071 1.00 52.69 90 LYS A C 1
ATOM 699 O O . LYS A 1 90 ? 23.702 -19.734 -22.163 1.00 52.69 90 LYS A O 1
ATOM 704 N N . LYS A 1 91 ? 22.710 -20.694 -20.388 1.00 53.97 91 LYS A N 1
ATOM 705 C CA . LYS A 1 91 ? 21.377 -20.173 -20.669 1.00 53.97 91 LYS A CA 1
ATOM 706 C C . LYS A 1 91 ? 21.534 -18.667 -20.612 1.00 53.97 91 LYS A C 1
ATOM 708 O O . LYS A 1 91 ? 22.056 -18.143 -19.623 1.00 53.97 91 LYS A O 1
ATOM 713 N N . ALA A 1 92 ? 21.209 -18.031 -21.734 1.00 53.53 92 ALA A N 1
ATOM 714 C CA . ALA A 1 92 ? 21.259 -16.598 -21.901 1.00 53.53 92 ALA A CA 1
ATOM 715 C C . ALA A 1 92 ? 20.741 -15.958 -20.617 1.00 53.53 92 ALA A C 1
ATOM 717 O O . ALA A 1 92 ? 19.664 -16.300 -20.131 1.00 53.53 92 ALA A O 1
ATOM 718 N N . LYS A 1 93 ? 21.574 -15.100 -20.030 1.00 55.16 93 LYS A N 1
ATOM 719 C CA . LYS A 1 93 ? 21.172 -14.201 -18.960 1.00 55.16 93 LYS A CA 1
ATOM 720 C C . LYS A 1 93 ? 19.918 -13.517 -19.501 1.00 55.16 93 LYS A C 1
ATOM 722 O O . LYS A 1 93 ? 20.044 -12.714 -20.424 1.00 55.16 93 LYS A O 1
ATOM 727 N N . GLU A 1 94 ? 18.734 -13.884 -19.009 1.00 55.88 94 GLU A N 1
ATOM 728 C CA . GLU A 1 94 ? 17.550 -13.067 -19.229 1.00 55.88 94 GLU A CA 1
ATOM 729 C C . GLU A 1 94 ? 17.981 -11.667 -18.831 1.00 55.88 94 GLU A C 1
ATOM 731 O O . GLU A 1 94 ? 18.483 -11.438 -17.721 1.00 55.88 94 GLU A O 1
ATOM 736 N N . LYS A 1 95 ? 17.972 -10.778 -19.822 1.00 53.69 95 LYS A N 1
ATOM 737 C CA . LYS A 1 95 ? 18.382 -9.396 -19.666 1.00 53.69 95 LYS A CA 1
ATOM 738 C C . LYS A 1 95 ? 17.455 -8.880 -18.577 1.00 53.69 95 LYS A C 1
ATOM 740 O O . LYS A 1 95 ? 16.270 -8.700 -18.836 1.00 53.69 95 LYS A O 1
ATOM 745 N N . LYS A 1 96 ? 17.958 -8.743 -17.343 1.00 53.28 96 LYS A N 1
ATOM 746 C CA . LYS A 1 96 ? 17.248 -8.016 -16.296 1.00 53.28 96 LYS A CA 1
ATOM 747 C C . LYS A 1 96 ? 16.959 -6.669 -16.932 1.00 53.28 96 LYS A C 1
ATOM 749 O O . LYS A 1 96 ? 17.899 -5.901 -17.132 1.00 53.28 96 LYS A O 1
ATOM 754 N N . VAL A 1 97 ? 15.713 -6.450 -17.347 1.00 56.84 97 VAL A N 1
ATOM 755 C CA . VAL A 1 97 ? 15.241 -5.139 -17.770 1.00 56.84 97 VAL A CA 1
ATOM 756 C C . VAL A 1 97 ? 15.561 -4.264 -16.575 1.00 56.84 97 VAL A C 1
ATOM 758 O O . VAL A 1 97 ? 15.037 -4.477 -15.480 1.00 56.84 97 VAL A O 1
ATOM 761 N N . SER A 1 98 ? 16.575 -3.418 -16.726 1.00 56.25 98 SER A N 1
ATOM 762 C CA . SER A 1 98 ? 16.987 -2.531 -15.659 1.00 56.25 98 SER A CA 1
ATOM 763 C C . SER A 1 98 ? 15.757 -1.698 -15.320 1.00 56.25 98 SER A C 1
ATOM 765 O O . SER A 1 98 ? 15.104 -1.155 -16.210 1.00 56.25 98 SER A O 1
ATOM 767 N N . SER A 1 99 ? 15.406 -1.610 -14.036 1.00 57.50 99 SER A N 1
ATOM 768 C CA . SER A 1 99 ? 14.254 -0.831 -13.546 1.00 57.50 99 SER A CA 1
ATOM 769 C C . SER A 1 99 ? 14.303 0.660 -13.923 1.00 57.50 99 SER A C 1
ATOM 771 O O . SER A 1 99 ? 13.393 1.419 -13.591 1.00 57.50 99 SER A O 1
ATOM 773 N N . SER A 1 100 ? 15.368 1.077 -14.611 1.00 59.78 100 SER A N 1
ATOM 774 C CA . SER A 1 100 ? 15.544 2.356 -15.279 1.00 59.78 100 SER A CA 1
ATOM 775 C C . SER A 1 100 ? 14.618 2.573 -16.478 1.00 59.78 100 SER A C 1
ATOM 777 O O . SER A 1 100 ? 14.551 3.700 -16.940 1.00 59.78 100 SER A O 1
ATOM 779 N N . GLN A 1 101 ? 13.942 1.541 -17.001 1.00 68.44 101 GLN A N 1
ATOM 780 C CA . GLN A 1 101 ? 13.069 1.682 -18.177 1.00 68.44 101 GLN A CA 1
ATOM 781 C C . GLN A 1 101 ? 11.571 1.770 -17.843 1.00 68.44 101 GLN A C 1
ATOM 783 O O . GLN A 1 101 ? 10.773 2.064 -18.722 1.00 68.44 101 GLN A O 1
ATOM 788 N N . LEU A 1 102 ? 11.179 1.511 -16.592 1.00 72.81 102 LEU A N 1
ATOM 789 C CA . LEU A 1 102 ? 9.788 1.659 -16.164 1.00 72.81 102 LEU A CA 1
ATOM 790 C C . LEU A 1 102 ? 9.609 2.981 -15.422 1.00 72.81 102 LEU A C 1
ATOM 792 O O . LEU A 1 102 ? 10.324 3.254 -14.449 1.00 72.81 102 LEU A O 1
ATOM 796 N N . ASP A 1 103 ? 8.613 3.751 -15.849 1.00 87.00 103 ASP A N 1
ATOM 797 C CA . ASP A 1 103 ? 8.228 5.021 -15.223 1.00 87.00 103 ASP A CA 1
ATOM 798 C C . ASP A 1 103 ? 7.545 4.815 -13.863 1.00 87.00 103 ASP A C 1
ATOM 800 O O . ASP A 1 103 ? 7.457 5.738 -13.061 1.00 87.00 103 ASP A O 1
ATOM 804 N N . PHE A 1 104 ? 7.157 3.578 -13.536 1.00 90.12 104 PHE A N 1
ATOM 805 C CA . PHE A 1 104 ? 6.532 3.221 -12.265 1.00 90.12 104 PHE A CA 1
ATOM 806 C C . PHE A 1 104 ? 7.347 2.201 -11.456 1.00 90.12 104 PHE A C 1
ATOM 808 O O . PHE A 1 104 ? 8.193 1.460 -11.965 1.00 90.12 104 PHE A O 1
ATOM 815 N N . THR A 1 105 ? 7.085 2.158 -10.152 1.00 92.94 105 THR A N 1
ATOM 816 C CA . THR A 1 105 ? 7.580 1.149 -9.210 1.00 92.94 105 THR A CA 1
ATOM 817 C C . THR A 1 105 ? 6.419 0.510 -8.469 1.00 92.94 105 THR A C 1
ATOM 819 O O . THR A 1 105 ? 5.391 1.140 -8.267 1.00 92.94 105 THR A O 1
ATOM 822 N N . LEU A 1 106 ? 6.576 -0.741 -8.046 1.00 93.75 106 LEU A N 1
ATOM 823 C CA . LEU A 1 106 ? 5.560 -1.431 -7.254 1.00 93.75 106 LEU A CA 1
ATOM 824 C C . LEU A 1 106 ? 5.890 -1.304 -5.766 1.00 93.75 106 LEU A C 1
ATOM 826 O O . LEU A 1 106 ? 7.023 -1.584 -5.354 1.00 93.75 106 LEU A O 1
ATOM 830 N N . LYS A 1 107 ? 4.918 -0.859 -4.970 1.00 93.50 107 LYS A N 1
ATOM 831 C CA . LYS A 1 107 ? 5.056 -0.608 -3.533 1.00 93.50 107 LYS A CA 1
ATOM 832 C C . LYS A 1 107 ? 3.853 -1.132 -2.768 1.00 93.50 107 LYS A C 1
ATOM 834 O O . LYS A 1 107 ? 2.731 -1.061 -3.241 1.00 93.50 107 LYS A O 1
ATOM 839 N N . ASP A 1 108 ? 4.099 -1.597 -1.555 1.00 92.75 108 ASP A N 1
ATOM 840 C CA . ASP A 1 108 ? 3.028 -1.851 -0.600 1.00 92.75 108 ASP A CA 1
ATOM 841 C C . ASP A 1 108 ? 2.650 -0.527 0.073 1.00 92.75 108 ASP A C 1
ATOM 843 O O . ASP A 1 108 ? 3.534 0.241 0.468 1.00 92.75 108 ASP A O 1
ATOM 847 N N . VAL A 1 109 ? 1.353 -0.270 0.227 1.00 93.00 109 VAL A N 1
ATOM 848 C CA . VAL A 1 109 ? 0.838 0.946 0.868 1.00 93.00 109 VAL A CA 1
ATOM 849 C C . VAL A 1 109 ? -0.075 0.555 2.016 1.00 93.00 109 VAL A C 1
ATOM 851 O O . VAL A 1 109 ? -0.959 -0.282 1.858 1.00 93.00 109 VAL A O 1
ATOM 854 N N . CYS A 1 110 ? 0.119 1.167 3.180 1.00 92.69 110 CYS A N 1
ATOM 855 C CA . CYS A 1 110 ? -0.716 0.915 4.347 1.00 92.69 110 CYS A CA 1
ATOM 856 C C . CYS A 1 110 ? -1.108 2.205 5.053 1.00 92.69 110 CYS A C 1
ATOM 858 O O . CYS A 1 110 ? -0.277 3.096 5.239 1.00 92.69 110 CYS A O 1
ATOM 860 N N . LEU A 1 111 ? -2.357 2.262 5.504 1.00 91.50 111 LEU A N 1
ATOM 861 C CA . LEU A 1 111 ? -2.862 3.339 6.336 1.00 91.50 111 LEU A CA 1
ATOM 862 C C . LEU A 1 111 ? -2.723 2.942 7.811 1.00 91.50 111 LEU A C 1
ATOM 864 O O . LEU A 1 111 ? -3.268 1.929 8.251 1.00 91.50 111 LEU A O 1
ATOM 868 N N . LEU A 1 112 ? -1.970 3.740 8.570 1.00 88.81 112 LEU A N 1
ATOM 869 C CA . LEU A 1 112 ? -1.740 3.550 10.003 1.00 88.81 112 LEU A CA 1
ATOM 870 C C . LEU A 1 112 ? -2.191 4.806 10.769 1.00 88.81 112 LEU A C 1
ATOM 872 O O . LEU A 1 112 ? -1.975 5.906 10.265 1.00 88.81 112 LEU A O 1
ATOM 876 N N . PRO A 1 113 ? -2.741 4.678 11.994 1.00 84.38 113 PRO A N 1
ATOM 877 C CA . PRO A 1 113 ? -3.140 5.833 12.809 1.00 84.38 113 PRO A CA 1
ATOM 878 C C . PRO A 1 113 ? -1.975 6.765 13.169 1.00 84.38 113 PRO A C 1
ATOM 880 O O . PRO A 1 113 ? -2.139 7.973 13.297 1.00 84.38 113 PRO A O 1
ATOM 883 N N . SER A 1 114 ? -0.783 6.199 13.357 1.00 84.62 114 SER A N 1
ATOM 884 C CA . SER A 1 114 ? 0.443 6.937 13.669 1.00 84.62 114 SER A CA 1
ATOM 885 C C . SER A 1 114 ? 1.607 6.250 12.954 1.00 84.62 114 SER A C 1
ATOM 887 O O . SER A 1 114 ? 2.199 5.319 13.500 1.00 84.62 114 SER A O 1
ATOM 889 N N . PRO A 1 115 ? 1.873 6.604 11.687 1.00 84.69 115 PRO A N 1
ATOM 890 C CA . PRO A 1 115 ? 2.847 5.892 10.872 1.00 84.69 115 PRO A CA 1
ATOM 891 C C . PRO A 1 115 ? 4.279 6.135 11.366 1.00 84.69 115 PRO A C 1
ATOM 893 O O . PRO A 1 115 ? 4.708 7.270 11.557 1.00 84.69 115 PRO A O 1
ATOM 896 N N . SER A 1 116 ? 5.044 5.054 11.518 1.00 88.62 116 SER A N 1
ATOM 897 C CA . SER A 1 116 ? 6.474 5.072 11.837 1.00 88.62 116 SER A CA 1
ATOM 898 C C . SER A 1 116 ? 7.189 3.964 11.072 1.00 88.62 116 SER A C 1
ATOM 900 O O . SER A 1 116 ? 6.636 2.889 10.838 1.00 88.62 116 SER A O 1
ATOM 902 N N . TRP A 1 117 ? 8.456 4.190 10.719 1.00 80.19 117 TRP A N 1
ATOM 903 C CA . TRP A 1 117 ? 9.289 3.215 10.003 1.00 80.19 117 TRP A CA 1
ATOM 904 C C . TRP A 1 117 ? 9.440 1.878 10.736 1.00 80.19 117 TRP A C 1
ATOM 906 O O . TRP A 1 117 ? 9.658 0.844 10.104 1.00 80.19 117 TRP A O 1
ATOM 916 N N . LYS A 1 118 ? 9.324 1.884 12.067 1.00 85.31 118 LYS A N 1
ATOM 917 C CA . LYS A 1 118 ? 9.401 0.668 12.890 1.00 85.31 118 LYS A CA 1
ATOM 918 C C . LYS A 1 118 ? 8.089 -0.124 12.901 1.00 85.31 118 LYS A C 1
ATOM 920 O O . LYS A 1 118 ? 8.115 -1.317 13.192 1.00 85.31 118 LYS A O 1
ATOM 925 N N . ASP A 1 119 ? 6.981 0.508 12.517 1.00 82.12 119 ASP A N 1
ATOM 926 C CA . ASP A 1 119 ? 5.621 -0.023 12.656 1.00 82.12 119 ASP A CA 1
ATOM 927 C C . ASP A 1 119 ? 5.067 -0.634 11.366 1.00 82.12 119 ASP A C 1
ATOM 929 O O . ASP A 1 119 ? 3.863 -0.855 11.239 1.00 82.12 119 ASP A O 1
ATOM 933 N N . VAL A 1 120 ? 5.941 -0.970 10.410 1.00 85.81 120 VAL A N 1
ATOM 934 C CA . VAL A 1 120 ? 5.529 -1.642 9.173 1.00 85.81 120 VAL A CA 1
ATOM 935 C C . VAL A 1 120 ? 4.878 -2.991 9.516 1.00 85.81 120 VAL A C 1
ATOM 937 O O . VAL A 1 120 ? 5.545 -3.890 10.050 1.00 85.81 120 VAL A O 1
ATOM 940 N N . PRO A 1 121 ? 3.583 -3.175 9.213 1.00 89.56 121 PRO A N 1
ATOM 941 C CA . PRO A 1 121 ? 2.838 -4.351 9.632 1.00 89.56 121 PRO A CA 1
ATOM 942 C C . PRO A 1 121 ? 3.332 -5.603 8.896 1.00 89.56 121 PRO A C 1
ATOM 944 O O . PRO A 1 121 ? 3.563 -5.607 7.689 1.00 89.56 121 PRO A O 1
ATOM 947 N N . ARG A 1 122 ? 3.484 -6.710 9.635 1.00 90.94 122 ARG A N 1
ATOM 948 C CA . ARG A 1 122 ? 3.943 -8.008 9.110 1.00 90.94 122 ARG A CA 1
ATOM 949 C C . ARG A 1 122 ? 3.000 -9.138 9.516 1.00 90.94 122 ARG A C 1
ATOM 951 O O . ARG A 1 122 ? 2.305 -9.042 10.529 1.00 90.94 122 ARG A O 1
ATOM 958 N N . ARG A 1 123 ? 3.025 -10.240 8.755 1.00 92.50 123 ARG A N 1
ATOM 959 C CA . ARG A 1 123 ? 2.296 -11.493 9.046 1.00 92.50 123 ARG A CA 1
ATOM 960 C C . ARG A 1 123 ? 0.811 -11.227 9.355 1.00 92.50 123 ARG A C 1
ATOM 962 O O . ARG A 1 123 ? 0.129 -10.598 8.553 1.00 92.50 123 ARG A O 1
ATOM 969 N N . ALA A 1 124 ? 0.326 -11.659 10.521 1.00 93.31 124 ALA A N 1
ATOM 970 C CA . ALA A 1 124 ? -1.064 -11.513 10.943 1.00 93.31 124 ALA A CA 1
ATOM 971 C C . ALA A 1 124 ? -1.538 -10.049 10.994 1.00 93.31 124 ALA A C 1
ATOM 973 O O . ALA A 1 124 ? -2.673 -9.773 10.613 1.00 93.31 124 ALA A O 1
ATOM 974 N N . LYS A 1 125 ? -0.671 -9.099 11.389 1.00 91.25 125 LYS A N 1
ATOM 975 C CA . LYS A 1 125 ? -1.017 -7.665 11.396 1.00 91.25 125 LYS A CA 1
ATOM 976 C C . LYS A 1 125 ? -1.290 -7.152 9.979 1.00 91.25 125 LYS A C 1
ATOM 978 O O . LYS A 1 125 ? -2.290 -6.480 9.766 1.00 91.25 125 LYS A O 1
ATOM 983 N N . LYS A 1 126 ? -0.447 -7.535 9.008 1.00 93.88 126 LYS A N 1
ATOM 984 C CA . LYS A 1 126 ? -0.655 -7.217 7.583 1.00 93.88 126 LYS A CA 1
ATOM 985 C C . LYS A 1 126 ? -1.971 -7.812 7.083 1.00 93.88 126 LYS A C 1
ATOM 987 O O . LYS A 1 126 ? -2.790 -7.088 6.539 1.00 93.88 126 LYS A O 1
ATOM 992 N N . GLN A 1 127 ? -2.217 -9.098 7.344 1.00 93.31 127 GLN A N 1
ATOM 993 C CA . GLN A 1 127 ? -3.464 -9.752 6.930 1.00 93.31 127 GLN A CA 1
ATOM 994 C C . GLN A 1 127 ? -4.716 -9.084 7.514 1.00 93.31 127 GLN A C 1
ATOM 996 O O . GLN A 1 127 ? -5.728 -9.001 6.830 1.00 93.31 127 GLN A O 1
ATOM 1001 N N . ASN A 1 128 ? -4.669 -8.616 8.764 1.00 93.88 128 ASN A N 1
ATOM 1002 C CA . ASN A 1 128 ? -5.791 -7.902 9.371 1.00 93.88 128 ASN A CA 1
ATOM 1003 C C . ASN A 1 128 ? -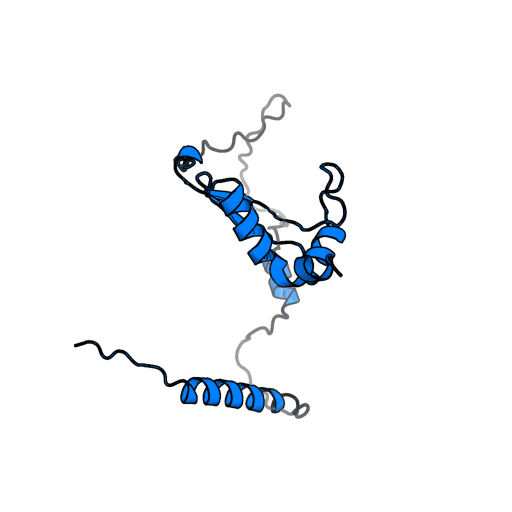6.059 -6.568 8.650 1.00 93.88 128 ASN A C 1
ATOM 1005 O O . ASN A 1 128 ? -7.188 -6.298 8.262 1.00 93.88 128 ASN A O 1
ATOM 1009 N N . LEU A 1 129 ? -5.014 -5.784 8.365 1.00 93.12 129 LEU A N 1
ATOM 1010 C CA . LEU A 1 129 ? -5.165 -4.528 7.624 1.00 93.12 129 LEU A CA 1
ATOM 1011 C C . LEU A 1 129 ? -5.669 -4.736 6.190 1.00 93.12 129 LEU A C 1
ATOM 1013 O O . LEU A 1 129 ? -6.503 -3.959 5.742 1.00 93.12 129 LEU A O 1
ATOM 1017 N N . VAL A 1 130 ? -5.228 -5.796 5.503 1.00 93.12 130 VAL A N 1
ATOM 1018 C CA . VAL A 1 130 ? -5.751 -6.160 4.171 1.00 93.12 130 VAL A CA 1
ATOM 1019 C C . VAL A 1 130 ? -7.251 -6.456 4.241 1.00 93.12 130 VAL A C 1
ATOM 1021 O O . VAL A 1 130 ? -8.009 -5.933 3.434 1.00 93.12 130 VAL A O 1
ATOM 1024 N N . ARG A 1 131 ? -7.709 -7.233 5.236 1.00 93.12 131 ARG A N 1
ATOM 1025 C CA . ARG A 1 131 ? -9.147 -7.526 5.420 1.00 93.12 131 ARG A CA 1
ATOM 1026 C C . ARG A 1 131 ? -9.984 -6.276 5.692 1.00 93.12 131 ARG A C 1
ATOM 1028 O O . ARG A 1 131 ? -11.151 -6.249 5.327 1.00 93.12 131 ARG A O 1
ATOM 1035 N N . ASN A 1 132 ? -9.387 -5.264 6.316 1.00 91.94 132 ASN A N 1
ATOM 1036 C CA . ASN A 1 132 ? -10.053 -4.006 6.644 1.00 91.94 132 ASN A CA 1
ATOM 1037 C C . ASN A 1 132 ? -9.869 -2.923 5.569 1.00 91.94 132 ASN A C 1
ATOM 1039 O O . ASN A 1 132 ? -10.187 -1.774 5.846 1.00 91.94 132 ASN A O 1
ATOM 1043 N N . ASN A 1 133 ? -9.330 -3.249 4.385 1.00 92.38 133 ASN A N 1
ATOM 1044 C CA . ASN A 1 133 ? -9.023 -2.291 3.309 1.00 92.38 133 ASN A CA 1
ATOM 1045 C C . ASN A 1 133 ? -8.076 -1.142 3.720 1.00 92.38 133 ASN A C 1
ATOM 1047 O O . ASN A 1 133 ? -8.064 -0.072 3.120 1.00 92.38 133 ASN A O 1
ATOM 1051 N N . LEU A 1 134 ? -7.224 -1.379 4.720 1.00 93.12 134 LEU A N 1
ATOM 1052 C CA . LEU A 1 134 ? -6.200 -0.440 5.198 1.00 93.12 134 LEU A CA 1
ATOM 1053 C C . LEU A 1 134 ? -4.797 -0.782 4.674 1.00 93.12 134 LEU A C 1
ATOM 1055 O O . LEU A 1 134 ? -3.806 -0.177 5.084 1.00 93.12 134 LEU A O 1
ATOM 1059 N N . PHE A 1 135 ? -4.689 -1.777 3.795 1.00 94.94 135 PHE A N 1
ATOM 1060 C CA . PHE A 1 135 ? -3.433 -2.210 3.197 1.00 94.94 135 PHE A CA 1
ATOM 1061 C C . PHE A 1 135 ? -3.664 -2.628 1.746 1.00 94.94 135 PHE A C 1
ATOM 1063 O O . PHE A 1 135 ? -4.512 -3.475 1.477 1.00 94.94 135 PHE A O 1
ATOM 1070 N N . VAL A 1 136 ? -2.866 -2.075 0.836 1.00 94.38 136 VAL A N 1
ATOM 1071 C CA . VAL A 1 136 ? -2.846 -2.407 -0.590 1.00 94.38 136 VAL A CA 1
ATOM 1072 C C . VAL A 1 136 ? -1.503 -3.050 -0.923 1.00 94.38 136 VAL A C 1
ATOM 1074 O O . VAL A 1 136 ? -0.444 -2.442 -0.751 1.00 94.38 136 VAL A O 1
ATOM 1077 N N . ASP A 1 137 ? -1.561 -4.297 -1.380 1.00 92.44 137 ASP A N 1
ATOM 1078 C CA . ASP A 1 137 ? -0.407 -5.028 -1.898 1.00 92.44 137 ASP A CA 1
ATOM 1079 C C . ASP A 1 137 ? -0.102 -4.580 -3.332 1.00 92.44 137 ASP A C 1
ATOM 1081 O O . ASP A 1 137 ? -1.005 -4.511 -4.163 1.00 92.44 137 ASP A O 1
ATOM 1085 N N . VAL A 1 138 ? 1.179 -4.342 -3.637 1.00 93.31 138 VAL A N 1
ATOM 1086 C CA . VAL A 1 138 ? 1.658 -4.148 -5.021 1.00 93.31 138 VAL A CA 1
ATOM 1087 C C . VAL A 1 138 ? 0.945 -2.995 -5.760 1.00 93.31 138 VAL A C 1
ATOM 1089 O O . VAL A 1 138 ? 0.448 -3.140 -6.874 1.00 93.31 138 VAL A O 1
ATOM 1092 N N . TRP A 1 139 ? 0.923 -1.811 -5.155 1.00 94.94 139 TRP A N 1
ATOM 1093 C CA . TRP A 1 139 ? 0.443 -0.587 -5.790 1.00 94.94 139 TRP A CA 1
ATOM 1094 C C . TRP A 1 139 ? 1.479 0.011 -6.752 1.00 94.94 139 TRP A C 1
ATOM 1096 O O . TRP A 1 139 ? 2.670 0.086 -6.438 1.00 94.94 139 TRP A O 1
ATOM 1106 N N . SER A 1 140 ? 1.028 0.450 -7.929 1.00 94.00 140 SER A N 1
ATOM 1107 C CA . SER A 1 140 ? 1.863 1.102 -8.938 1.00 94.00 140 SER A CA 1
ATOM 1108 C C . SER A 1 140 ? 2.076 2.579 -8.608 1.00 94.00 140 SER A C 1
ATOM 1110 O O . SER A 1 140 ? 1.203 3.409 -8.844 1.00 94.00 140 SER A O 1
ATOM 1112 N N . LEU A 1 141 ? 3.260 2.894 -8.096 1.00 93.25 141 LEU A N 1
ATOM 1113 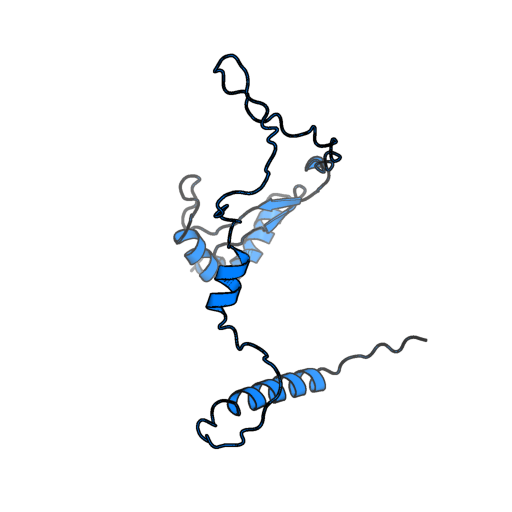C CA . LEU A 1 141 ? 3.732 4.248 -7.840 1.00 93.25 141 LEU A CA 1
ATOM 1114 C C . LEU A 1 141 ? 4.477 4.785 -9.066 1.00 93.25 141 LEU A C 1
ATOM 1116 O O . LEU A 1 141 ? 5.589 4.333 -9.355 1.00 93.25 141 LEU A O 1
ATOM 1120 N N . ASP A 1 142 ? 3.890 5.757 -9.753 1.00 92.81 142 ASP A N 1
ATOM 1121 C CA . ASP A 1 142 ? 4.550 6.512 -10.821 1.00 92.81 142 ASP A CA 1
ATOM 1122 C C . ASP A 1 142 ? 5.635 7.431 -10.233 1.00 92.81 142 ASP A C 1
ATOM 1124 O O . ASP A 1 142 ? 5.424 8.114 -9.229 1.00 92.81 142 ASP A O 1
ATOM 1128 N N . LYS A 1 143 ? 6.827 7.421 -10.833 1.00 90.31 143 LYS A N 1
ATOM 1129 C CA . LYS A 1 143 ? 7.976 8.219 -10.380 1.00 90.31 143 LYS A CA 1
ATOM 1130 C C . LYS A 1 143 ? 7.871 9.694 -10.768 1.00 90.31 143 LYS A C 1
ATOM 1132 O O . LYS A 1 143 ? 8.614 10.499 -10.216 1.00 90.31 143 LYS A O 1
ATOM 1137 N N . THR A 1 144 ? 7.022 10.035 -11.734 1.00 93.19 144 THR A N 1
ATOM 1138 C CA . THR A 1 144 ? 6.853 11.403 -12.237 1.00 93.19 144 THR A CA 1
ATOM 1139 C C . THR A 1 144 ? 5.795 12.200 -11.479 1.00 93.19 144 THR A C 1
ATOM 1141 O O . THR A 1 144 ? 5.660 13.399 -11.717 1.00 93.19 144 THR A O 1
ATOM 1144 N N . TRP A 1 145 ? 5.061 11.566 -10.558 1.00 94.12 145 TRP A N 1
ATOM 1145 C CA . TRP A 1 145 ? 4.029 12.247 -9.783 1.00 94.12 145 TRP A CA 1
ATOM 1146 C C . TRP A 1 145 ? 4.610 13.314 -8.860 1.00 94.12 145 TRP A C 1
ATOM 1148 O O . TRP A 1 145 ? 5.592 13.083 -8.150 1.00 94.12 145 TRP A O 1
ATOM 1158 N N . SER A 1 146 ? 3.945 14.470 -8.825 1.00 95.25 146 SER A N 1
ATOM 1159 C CA . SER A 1 146 ? 4.192 15.473 -7.792 1.00 95.25 146 SER A CA 1
ATOM 1160 C C . SER A 1 146 ? 3.705 14.979 -6.426 1.00 95.25 146 SER A C 1
ATOM 1162 O O . SER A 1 146 ? 2.910 14.039 -6.320 1.00 95.25 146 SER A O 1
ATOM 1164 N N . GLU A 1 147 ? 4.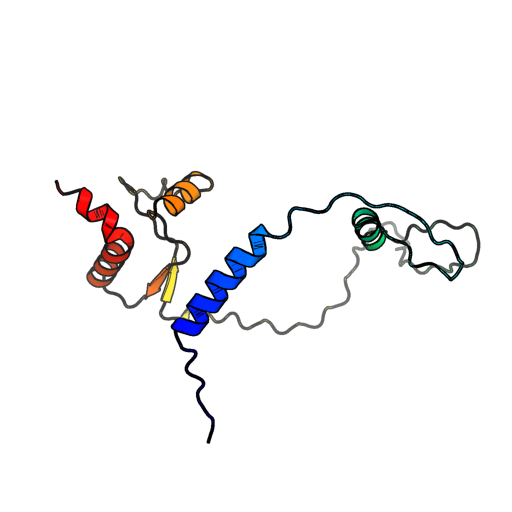155 15.628 -5.354 1.00 94.00 147 GLU A N 1
ATOM 1165 C CA . GLU A 1 147 ? 3.714 15.297 -3.997 1.00 94.00 147 GLU A CA 1
ATOM 1166 C C . GLU A 1 147 ? 2.193 15.466 -3.834 1.00 94.00 147 GLU A C 1
ATOM 1168 O O . GLU A 1 147 ? 1.539 14.652 -3.181 1.00 94.00 147 GLU A O 1
ATOM 1173 N N . GLU A 1 148 ? 1.605 16.487 -4.461 1.00 95.38 148 GLU A N 1
ATOM 1174 C CA . GLU A 1 148 ? 0.161 16.742 -4.447 1.00 95.38 148 GLU A CA 1
ATOM 1175 C C . GLU A 1 148 ? -0.616 15.642 -5.169 1.00 95.38 148 GLU A C 1
ATOM 1177 O O . GLU A 1 148 ? -1.635 15.172 -4.658 1.00 95.38 148 GLU A O 1
ATOM 1182 N N . GLN A 1 149 ? -0.124 15.203 -6.331 1.00 95.12 149 GLN A N 1
ATOM 1183 C CA . GLN A 1 149 ? -0.720 14.096 -7.078 1.00 95.12 149 GLN A CA 1
ATOM 1184 C C . GLN A 1 149 ? -0.655 12.803 -6.267 1.00 95.12 149 GLN A C 1
ATOM 1186 O O . GLN A 1 149 ? -1.676 12.145 -6.078 1.00 95.12 149 GLN A O 1
ATOM 1191 N N . LEU A 1 150 ? 0.515 12.492 -5.702 1.00 93.94 150 LEU A N 1
ATOM 1192 C CA . LEU A 1 150 ? 0.709 11.322 -4.853 1.00 93.94 150 LEU A CA 1
ATOM 1193 C C . LEU A 1 150 ? -0.246 11.330 -3.651 1.00 93.94 150 LEU A C 1
ATOM 1195 O O . LEU A 1 150 ? -0.876 10.317 -3.346 1.00 93.94 150 LEU A O 1
ATOM 1199 N N . ARG A 1 151 ? -0.387 12.480 -2.980 1.00 92.12 151 ARG A N 1
ATOM 1200 C CA . ARG A 1 151 ? -1.346 12.657 -1.882 1.00 92.12 151 ARG A CA 1
ATOM 1201 C C . ARG A 1 151 ? -2.779 12.422 -2.343 1.00 92.12 151 ARG A C 1
ATOM 1203 O O . ARG A 1 151 ? -3.503 11.705 -1.662 1.00 92.12 151 ARG A O 1
ATOM 1210 N N . SER A 1 152 ? -3.188 12.996 -3.474 1.00 93.94 152 SER A N 1
ATOM 1211 C CA . SER A 1 152 ? -4.539 12.822 -4.019 1.00 93.94 152 SER A CA 1
ATOM 1212 C C . SER A 1 152 ? -4.845 11.353 -4.317 1.00 93.94 152 SER A C 1
ATOM 1214 O O . SER A 1 152 ? -5.883 10.844 -3.900 1.00 93.94 152 SER A O 1
ATOM 1216 N N . GLU A 1 153 ? -3.921 10.645 -4.965 1.00 94.62 153 GLU A N 1
ATOM 1217 C CA . GLU A 1 153 ? -4.070 9.220 -5.272 1.00 94.62 153 GLU A CA 1
ATOM 1218 C C . GLU A 1 153 ? -4.161 8.366 -4.000 1.00 94.62 153 GLU A C 1
ATOM 1220 O O . GLU A 1 153 ? -5.069 7.545 -3.863 1.00 94.62 153 GLU A O 1
ATOM 1225 N N . ILE A 1 154 ? -3.298 8.609 -3.007 1.00 92.56 154 ILE A N 1
ATOM 1226 C CA . ILE A 1 154 ? -3.372 7.916 -1.709 1.00 92.56 154 ILE A CA 1
ATOM 1227 C C . ILE A 1 154 ? -4.697 8.220 -0.990 1.00 92.56 154 ILE A C 1
ATOM 1229 O O . ILE A 1 154 ? -5.303 7.321 -0.404 1.00 92.56 154 ILE A O 1
ATOM 1233 N N . LEU A 1 155 ? -5.183 9.463 -1.044 1.00 91.56 155 LEU A N 1
ATOM 1234 C CA . LEU A 1 155 ? -6.483 9.834 -0.478 1.00 91.56 155 LEU A CA 1
ATOM 1235 C C . LEU A 1 155 ? -7.638 9.116 -1.179 1.00 91.56 155 LEU A C 1
ATOM 1237 O O . LEU A 1 155 ? -8.606 8.745 -0.517 1.00 91.56 155 LEU A O 1
ATOM 1241 N N . MET A 1 156 ? -7.550 8.903 -2.494 1.00 92.00 156 MET A N 1
ATOM 1242 C CA . MET A 1 156 ? -8.538 8.114 -3.227 1.00 92.00 156 MET A CA 1
ATOM 1243 C C . MET A 1 156 ? -8.494 6.638 -2.832 1.00 92.00 156 MET A C 1
ATOM 1245 O O . MET A 1 156 ? -9.559 6.062 -2.614 1.00 92.00 156 MET A O 1
ATOM 1249 N N . LEU A 1 157 ? -7.299 6.054 -2.668 1.00 92.38 157 LEU A N 1
ATOM 1250 C CA . LEU A 1 157 ? -7.134 4.657 -2.243 1.00 92.38 157 LEU A CA 1
ATOM 1251 C C . LEU A 1 157 ? -7.840 4.355 -0.915 1.00 92.38 157 LEU A C 1
ATOM 1253 O O . LEU A 1 157 ? -8.422 3.286 -0.766 1.00 92.38 157 LEU A O 1
ATOM 1257 N N . PHE A 1 158 ? -7.810 5.291 0.039 1.00 92.25 158 PHE A N 1
ATOM 1258 C CA . PHE A 1 158 ? -8.373 5.104 1.383 1.00 92.25 158 PHE A CA 1
ATOM 1259 C C . PHE A 1 158 ? -9.521 6.070 1.705 1.00 92.25 158 PHE A C 1
ATOM 1261 O O . PHE A 1 158 ? -9.763 6.402 2.872 1.00 92.25 158 PHE A O 1
ATOM 1268 N N . LYS A 1 159 ? -10.241 6.537 0.680 1.00 90.12 159 LYS A N 1
ATOM 1269 C CA . LYS A 1 159 ? -11.287 7.569 0.787 1.00 90.12 159 LYS A CA 1
ATOM 1270 C C . LYS A 1 159 ? -12.337 7.262 1.855 1.00 90.12 159 LYS A C 1
ATOM 1272 O O . LYS A 1 159 ? -12.817 8.181 2.523 1.00 90.12 159 LYS A O 1
ATOM 1277 N N . ASP A 1 160 ? -12.664 5.988 2.025 1.00 87.38 160 ASP A N 1
ATOM 1278 C CA . ASP A 1 160 ? -13.687 5.522 2.960 1.00 87.38 160 ASP A CA 1
ATOM 1279 C C . ASP A 1 160 ? -13.235 5.601 4.426 1.00 87.38 160 ASP A C 1
ATOM 1281 O O . ASP A 1 160 ? -14.066 5.717 5.321 1.00 87.38 160 ASP A O 1
ATOM 1285 N N . HIS A 1 161 ? -11.923 5.616 4.677 1.00 85.62 161 HIS A N 1
ATOM 1286 C CA . HIS A 1 161 ? -11.343 5.599 6.022 1.00 85.62 161 HIS A CA 1
ATOM 1287 C C . HIS A 1 161 ? -10.831 6.967 6.490 1.00 85.62 161 HIS A C 1
ATOM 1289 O O . HIS A 1 161 ? -10.783 7.237 7.689 1.00 85.62 161 HIS A O 1
ATOM 1295 N N . ILE A 1 162 ? -10.446 7.851 5.566 1.00 82.81 162 ILE A N 1
ATOM 1296 C CA . ILE A 1 162 ? -9.842 9.149 5.915 1.00 82.81 162 ILE A CA 1
ATOM 1297 C C . ILE A 1 162 ? -10.913 10.211 6.222 1.00 82.81 162 ILE A C 1
ATOM 1299 O O . ILE A 1 162 ? -10.700 11.095 7.049 1.00 82.81 162 ILE A O 1
ATOM 1303 N N . LYS A 1 163 ? -12.112 10.099 5.637 1.00 69.75 163 LYS A N 1
ATOM 1304 C CA . LYS A 1 163 ? -13.227 11.033 5.891 1.00 69.75 163 LYS A CA 1
ATOM 1305 C C . LYS A 1 163 ? -13.783 10.974 7.315 1.00 69.75 163 LYS A C 1
ATOM 1307 O O . LYS A 1 163 ? -14.413 11.927 7.761 1.00 69.75 163 LYS A O 1
ATOM 1312 N N . THR A 1 164 ? -13.563 9.870 8.017 1.00 53.81 164 THR A N 1
ATOM 1313 C CA . THR A 1 164 ? -14.073 9.628 9.372 1.00 53.81 164 THR A CA 1
ATOM 1314 C C . THR A 1 164 ? -13.237 10.261 10.486 1.00 53.81 164 THR A C 1
ATOM 1316 O O . THR A 1 164 ? -13.680 10.237 11.625 1.00 53.81 164 THR A O 1
ATOM 1319 N N . VAL A 1 165 ? -12.065 10.839 10.190 1.00 54.12 165 VAL A N 1
ATOM 1320 C CA . VAL A 1 165 ? -11.136 11.362 11.218 1.00 54.12 165 VAL A CA 1
ATOM 1321 C C . VAL A 1 165 ? -11.318 12.868 11.495 1.00 54.12 165 VAL A C 1
ATOM 1323 O O . VAL A 1 165 ? -10.815 13.369 12.491 1.00 54.12 165 VAL A O 1
ATOM 1326 N N . ASN A 1 166 ? -12.089 13.589 10.670 1.00 48.25 166 ASN A N 1
ATOM 1327 C CA . ASN A 1 166 ? -12.340 15.035 10.821 1.00 48.25 166 ASN A CA 1
ATOM 1328 C C . ASN A 1 166 ? -13.729 15.367 11.413 1.00 48.25 166 ASN A C 1
ATOM 1330 O O . ASN A 1 166 ? -14.345 16.355 11.006 1.00 48.25 166 ASN A O 1
ATOM 1334 N N . LYS A 1 167 ? -14.253 14.548 12.328 1.00 38.00 167 LYS A N 1
ATOM 1335 C CA . LYS A 1 167 ? -15.475 14.859 13.088 1.00 38.00 167 LYS A CA 1
ATOM 1336 C C . LYS A 1 167 ? -15.239 14.747 14.581 1.00 38.00 167 LYS A C 1
ATOM 1338 O O . LYS A 1 167 ? -14.595 13.756 14.983 1.00 38.00 167 LYS A O 1
#

Secondary structure (DSSP, 8-state):
--------HHHHHHHHHHHHHHHTTSS--------------------HHHHHHHHT---------S---------TTS--------------------GGG-SEEEEEEE--SS--GGG---THHHHHHHHTT-EEEEEEEETT--HHHHHHHHHHHTHHHHTTS--

Foldseek 3Di:
DDDDPPPDVVNVVVVVVVVVVVVVPPPDDDDDDDDDDDDDDDPPPDDPVRVVVVVPDDPDPDDDDDDDDDDDPDDPPPDDDDPPPPPDDPPPPPPPPPCVVDQKDWDKAFDDPDDDPVPDDDDPRQVVRVVVLRIDGGDIGGPPDDPVRVVVVVCVSCVVPPVVPPD

pLDDT: mean 70.34, std 19.37, range [35.06, 95.38]

Mean predicted aligned error: 22.65 Å

Solvent-accessible surface area (backbone atoms only — not comparable to full-atom values): 11609 Å² total; per-residue (Å²): 136,84,83,79,82,74,78,50,67,68,58,57,52,52,54,53,55,53,54,56,64,57,62,74,67,74,84,73,86,83,90,83,90,82,90,84,91,78,93,78,86,86,80,82,85,70,53,76,72,54,53,57,54,60,76,66,58,69,89,73,92,82,73,83,88,81,90,81,89,80,84,74,92,72,62,94,71,86,58,88,71,75,85,78,69,75,83,71,73,80,70,72,75,74,76,73,77,58,74,87,77,50,68,50,46,76,40,74,49,71,70,60,100,76,79,50,91,88,64,70,67,56,72,72,56,35,54,50,31,41,77,68,63,33,36,46,78,69,39,79,42,59,72,83,59,49,72,66,54,51,49,52,52,53,47,61,74,37,47,87,65,60,70,68,73,82,114

Organism: Paramuricea clavata (NCBI:txid317549)

Radius of gyration: 32.16 Å; Cα contacts (8 Å, |Δi|>4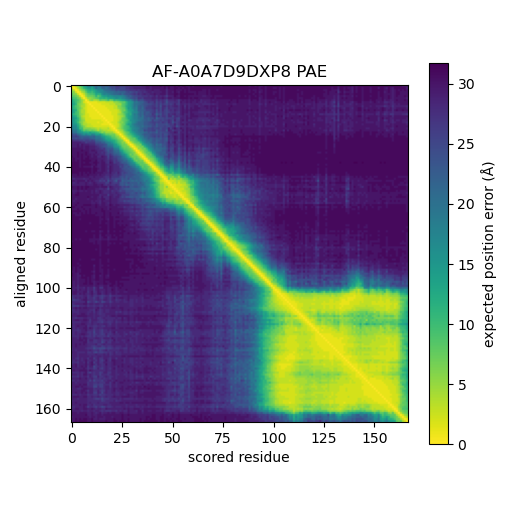): 54; chains: 1; bounding box: 73×79×56 Å